Protein AF-A0A7J4FRB7-F1 (afdb_monomer_lite)

Secondary structure (DSSP, 8-state):
-----TTSS----TTHHHHHHHHHHHHHHHHHHHHHHHHHHHHHHHHT--BHHHHHHHHHHHHHHHHHHHHHHHHH--SHHHHHHHHHHHHHHHHHHHHHHHHHHHHHHHHHHHH---BTGGGTTHHHH-HHHHHHHHHHHHHHTT-TTSHHHHHHHHHH-

Structure (mmCIF, N/CA/C/O backbone):
data_AF-A0A7J4FRB7-F1
#
_entry.id   AF-A0A7J4FRB7-F1
#
loop_
_atom_site.group_PDB
_atom_site.id
_atom_site.type_symbol
_atom_site.label_atom_id
_atom_site.label_alt_id
_atom_site.label_comp_id
_atom_site.label_asym_id
_atom_site.label_entity_id
_atom_site.label_seq_id
_atom_site.pdbx_PDB_ins_code
_atom_site.Cartn_x
_atom_site.Cartn_y
_atom_site.Cartn_z
_atom_site.occupancy
_atom_site.B_iso_or_equiv
_atom_site.auth_seq_id
_atom_site.auth_comp_id
_atom_site.auth_asym_id
_atom_site.auth_atom_id
_atom_site.pdbx_PDB_model_num
ATOM 1 N N . CYS A 1 1 ? 39.801 -6.999 -12.845 1.00 41.28 1 CYS A N 1
ATOM 2 C CA . CYS A 1 1 ? 41.162 -6.421 -12.803 1.00 41.28 1 CYS A CA 1
ATOM 3 C C . CYS A 1 1 ? 41.152 -5.179 -13.689 1.00 41.28 1 CYS A C 1
ATOM 5 O O . CYS A 1 1 ? 40.984 -5.313 -14.895 1.00 41.28 1 CYS A O 1
ATOM 7 N N . TRP A 1 2 ? 41.165 -3.988 -13.090 1.00 45.25 2 TRP A N 1
ATOM 8 C CA . TRP A 1 2 ? 41.028 -2.713 -13.800 1.00 45.25 2 TRP A CA 1
ATOM 9 C C . TRP A 1 2 ? 42.371 -2.381 -14.464 1.00 45.25 2 TRP A C 1
ATOM 11 O O . TRP A 1 2 ? 43.327 -2.046 -13.770 1.00 45.25 2 TRP A O 1
ATOM 21 N N . ARG A 1 3 ? 42.479 -2.562 -15.785 1.00 45.91 3 ARG A N 1
ATOM 22 C CA . ARG A 1 3 ? 43.668 -2.170 -16.554 1.00 45.91 3 ARG A CA 1
ATOM 23 C C . ARG A 1 3 ? 43.327 -0.883 -17.316 1.00 45.91 3 ARG A C 1
ATOM 25 O O . ARG A 1 3 ? 42.474 -0.951 -18.199 1.00 45.91 3 ARG A O 1
ATOM 32 N N . PRO A 1 4 ? 43.930 0.268 -16.980 1.00 48.00 4 PRO A N 1
ATOM 33 C CA . PRO A 1 4 ? 43.716 1.496 -17.739 1.00 48.00 4 PRO A CA 1
ATOM 34 C C . PRO A 1 4 ?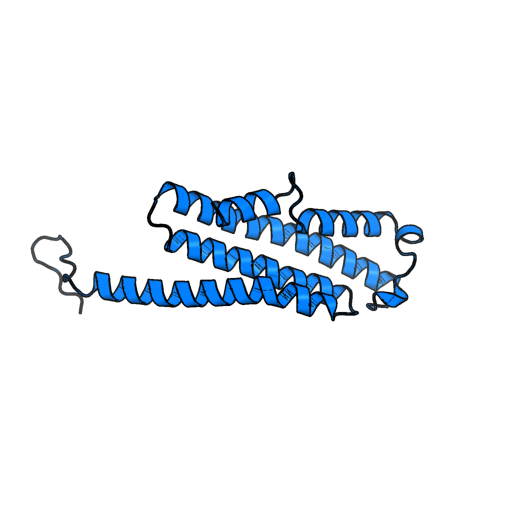 44.272 1.326 -19.161 1.00 48.00 4 PRO A C 1
ATOM 36 O O . PRO A 1 4 ? 45.353 0.759 -19.327 1.00 48.00 4 PRO A O 1
ATOM 39 N N . SER A 1 5 ? 43.524 1.760 -20.181 1.00 62.16 5 SER A N 1
ATOM 40 C CA . SER A 1 5 ? 43.996 1.785 -21.571 1.00 62.16 5 SER A CA 1
ATOM 41 C C . SER A 1 5 ? 44.624 3.139 -21.909 1.00 62.16 5 SER A C 1
ATOM 43 O O . SER A 1 5 ? 44.270 4.169 -21.333 1.00 62.16 5 SER A O 1
ATOM 45 N N . GLU A 1 6 ? 45.588 3.118 -22.826 1.00 65.62 6 GLU A N 1
ATOM 46 C CA . GLU A 1 6 ? 46.481 4.241 -23.150 1.00 65.62 6 GLU A CA 1
ATOM 47 C C . GLU A 1 6 ? 45.774 5.447 -23.807 1.00 65.62 6 GLU A C 1
ATOM 49 O O . GLU A 1 6 ? 46.350 6.522 -23.929 1.00 65.62 6 GLU A O 1
ATOM 54 N N . ASP A 1 7 ? 44.509 5.290 -24.193 1.00 65.38 7 ASP A N 1
ATOM 55 C CA . ASP A 1 7 ? 43.666 6.234 -24.930 1.00 65.38 7 ASP A CA 1
ATOM 56 C C . ASP A 1 7 ? 42.586 6.926 -24.069 1.00 65.38 7 ASP A C 1
ATOM 58 O O . ASP A 1 7 ? 41.734 7.644 -24.594 1.00 65.38 7 ASP A O 1
ATOM 62 N N . GLY A 1 8 ? 42.580 6.723 -22.745 1.00 57.97 8 GLY A N 1
ATOM 63 C CA . GLY A 1 8 ? 41.638 7.377 -21.818 1.00 57.97 8 GLY A CA 1
ATOM 64 C C . GLY A 1 8 ? 40.166 6.959 -21.983 1.00 57.97 8 GLY A C 1
ATOM 65 O O . GLY A 1 8 ? 39.301 7.417 -21.236 1.00 57.97 8 GLY A O 1
ATOM 66 N N . ARG A 1 9 ? 39.864 6.066 -22.932 1.00 61.31 9 ARG A N 1
ATOM 67 C CA . ARG A 1 9 ? 38.546 5.464 -23.145 1.00 61.31 9 ARG A CA 1
ATOM 68 C C . ARG A 1 9 ? 38.500 4.101 -22.478 1.00 61.31 9 ARG A C 1
ATOM 70 O O . ARG A 1 9 ? 39.155 3.167 -22.919 1.00 61.31 9 ARG A O 1
ATOM 77 N N . LEU A 1 10 ? 37.678 3.969 -21.441 1.00 57.09 10 LEU A N 1
ATOM 78 C CA . LEU A 1 10 ? 37.442 2.695 -20.765 1.00 57.09 10 LEU A CA 1
ATOM 79 C C . LEU A 1 10 ? 36.902 1.654 -21.767 1.00 57.09 10 LEU A C 1
ATOM 81 O O . LEU A 1 10 ? 35.714 1.650 -22.082 1.00 57.09 10 LEU A O 1
ATOM 85 N N . ARG A 1 11 ? 37.765 0.759 -22.271 1.00 55.28 11 ARG A N 1
ATOM 86 C CA . ARG A 1 11 ? 37.335 -0.465 -22.965 1.00 55.28 11 ARG A CA 1
ATOM 87 C C . ARG A 1 11 ? 36.682 -1.388 -21.943 1.00 55.28 11 ARG A C 1
ATOM 89 O O . ARG A 1 11 ? 37.371 -2.080 -21.196 1.00 55.28 11 ARG A O 1
ATOM 96 N N . THR A 1 12 ? 35.356 -1.415 -21.908 1.00 61.03 12 THR A N 1
ATOM 97 C CA . THR A 1 12 ? 34.635 -2.511 -21.261 1.00 61.03 12 THR A CA 1
ATOM 98 C C . THR A 1 12 ? 34.893 -3.785 -22.068 1.00 61.03 12 THR A C 1
ATOM 100 O O . THR A 1 12 ? 34.754 -3.804 -23.291 1.00 61.03 12 THR A O 1
ATOM 103 N N . LEU A 1 13 ? 35.363 -4.848 -21.408 1.00 58.88 13 LEU A N 1
ATOM 104 C CA . LEU A 1 13 ? 35.528 -6.146 -22.061 1.00 58.88 13 LEU A CA 1
ATOM 105 C C . LEU A 1 13 ? 34.133 -6.655 -22.469 1.00 58.88 13 LEU A C 1
ATOM 107 O O . LEU A 1 13 ? 33.220 -6.574 -21.645 1.00 58.88 13 LEU A O 1
ATOM 111 N N . PRO A 1 14 ? 33.951 -7.202 -23.685 1.00 55.81 14 PRO A N 1
ATOM 112 C CA . PRO A 1 14 ? 32.640 -7.558 -24.245 1.00 55.81 14 PRO A CA 1
ATOM 113 C C . PRO A 1 14 ? 31.883 -8.702 -23.528 1.00 55.81 14 PRO A C 1
ATOM 115 O O . PRO A 1 14 ? 30.893 -9.178 -24.062 1.00 55.81 14 PRO A O 1
ATOM 118 N N . GLY A 1 15 ? 32.314 -9.125 -22.332 1.00 56.59 15 GLY A N 1
ATOM 119 C CA . GLY A 1 15 ? 31.613 -10.107 -21.487 1.00 56.59 15 GLY A CA 1
ATOM 120 C C . GLY A 1 15 ? 31.283 -9.599 -20.078 1.00 56.59 15 GLY A C 1
ATOM 121 O O . GLY A 1 15 ? 30.198 -9.828 -19.569 1.00 56.59 15 GLY A O 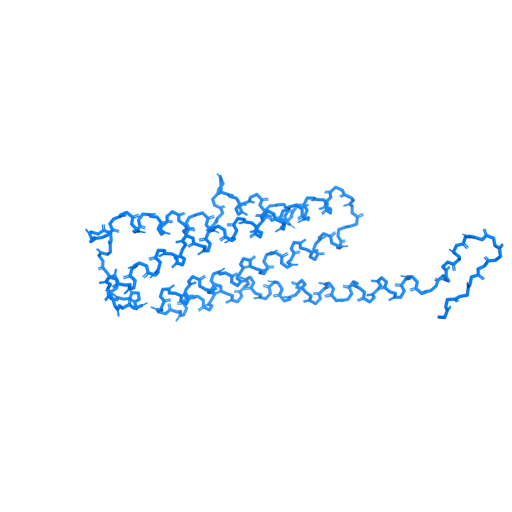1
ATOM 122 N N . THR A 1 16 ? 32.137 -8.784 -19.451 1.00 61.00 16 THR A N 1
ATOM 123 C CA . THR A 1 16 ? 31.934 -8.414 -18.035 1.00 61.00 16 THR A CA 1
ATOM 124 C C . THR A 1 16 ? 30.725 -7.509 -17.789 1.00 61.00 16 THR A C 1
ATOM 126 O O . THR A 1 16 ? 30.206 -7.472 -16.678 1.00 61.00 16 THR A O 1
ATOM 129 N N . ALA A 1 17 ? 30.307 -6.731 -18.793 1.00 60.12 17 ALA A N 1
ATOM 130 C CA . ALA A 1 17 ? 29.139 -5.861 -18.674 1.00 60.12 17 ALA A CA 1
ATOM 131 C C . ALA A 1 17 ? 27.828 -6.647 -18.825 1.00 60.12 17 ALA A C 1
ATOM 133 O O . ALA A 1 17 ? 26.886 -6.379 -18.091 1.00 60.12 17 ALA A O 1
ATOM 134 N N . THR A 1 18 ? 27.778 -7.631 -19.726 1.00 64.62 18 THR A N 1
ATOM 135 C CA . THR A 1 18 ? 26.601 -8.487 -19.925 1.00 64.62 18 THR A CA 1
ATOM 136 C C . THR A 1 18 ? 26.405 -9.430 -18.743 1.00 64.62 18 THR A C 1
ATOM 138 O O . THR A 1 18 ? 25.321 -9.448 -18.178 1.00 64.62 18 THR A O 1
ATOM 141 N N . ASP A 1 19 ? 27.476 -10.058 -18.244 1.00 68.50 19 ASP A N 1
ATOM 142 C CA . ASP A 1 19 ? 27.404 -10.982 -17.100 1.00 68.50 19 ASP A CA 1
ATOM 143 C C . ASP A 1 19 ? 26.909 -10.284 -15.813 1.00 68.50 19 ASP A C 1
ATOM 145 O O . ASP A 1 19 ? 26.196 -10.858 -14.981 1.00 68.50 19 ASP A O 1
ATOM 149 N N . ALA A 1 20 ? 27.286 -9.011 -15.643 1.00 67.44 20 ALA A N 1
ATOM 150 C CA . ALA A 1 20 ? 26.831 -8.182 -14.532 1.00 67.44 20 ALA A CA 1
ATOM 151 C C . ALA A 1 20 ? 25.354 -7.784 -14.677 1.00 67.44 20 ALA A C 1
ATOM 153 O O . ALA A 1 20 ? 24.626 -7.791 -13.685 1.00 67.44 20 ALA A O 1
ATOM 154 N N . LEU A 1 21 ? 24.902 -7.466 -15.894 1.00 71.44 21 LEU A N 1
ATOM 155 C CA . LEU A 1 21 ? 23.497 -7.159 -16.168 1.00 71.44 21 LEU A CA 1
ATOM 156 C C . LEU A 1 21 ? 22.611 -8.393 -15.965 1.00 71.44 21 LEU A C 1
ATOM 158 O O . LEU A 1 21 ? 21.585 -8.287 -15.300 1.00 71.44 21 LEU A O 1
ATOM 162 N N . ASP A 1 22 ? 23.057 -9.567 -16.411 1.00 75.56 22 ASP A N 1
ATOM 163 C CA . ASP A 1 22 ? 22.340 -10.834 -16.234 1.00 75.56 22 ASP A CA 1
ATOM 164 C C . ASP A 1 22 ? 22.175 -11.187 -14.746 1.00 75.56 22 ASP A C 1
ATOM 166 O O . ASP A 1 22 ? 21.098 -11.591 -14.294 1.00 75.56 22 ASP A O 1
ATOM 170 N N . SER A 1 23 ? 23.226 -10.953 -13.952 1.00 79.75 23 SER A N 1
ATOM 171 C CA . SER A 1 23 ? 23.197 -11.136 -12.497 1.00 79.75 23 SER A CA 1
ATOM 172 C C . SER A 1 23 ? 22.200 -10.188 -11.821 1.00 79.75 23 SER A C 1
ATOM 174 O O . SER A 1 23 ? 21.425 -10.606 -10.962 1.00 79.75 23 SER A O 1
ATOM 176 N N . VAL A 1 24 ? 22.187 -8.910 -12.215 1.00 81.81 24 VAL A N 1
ATOM 177 C CA . VAL A 1 24 ? 21.259 -7.897 -11.684 1.00 81.81 24 VAL A CA 1
ATOM 178 C C . VAL A 1 24 ? 19.813 -8.258 -12.019 1.00 81.81 24 VAL A C 1
ATOM 180 O O . VAL A 1 24 ? 18.952 -8.240 -11.138 1.00 81.81 24 VAL A O 1
ATOM 183 N N . THR A 1 25 ? 19.551 -8.661 -13.259 1.00 82.62 25 THR A N 1
ATOM 184 C CA . THR A 1 25 ? 18.231 -9.098 -13.715 1.00 82.62 25 THR A CA 1
ATOM 185 C C . THR A 1 25 ? 17.719 -10.299 -12.917 1.00 82.62 25 THR A C 1
ATOM 187 O O . THR A 1 25 ? 16.555 -10.307 -12.511 1.00 82.62 25 THR A O 1
ATOM 190 N N . TYR A 1 26 ? 18.580 -11.270 -12.597 1.00 86.19 26 TYR A N 1
ATOM 191 C CA . TYR A 1 26 ? 18.214 -12.411 -11.753 1.00 86.19 26 TYR A CA 1
ATOM 192 C C . TYR A 1 26 ? 17.740 -11.987 -10.351 1.00 86.19 26 TYR A C 1
ATOM 194 O O . TYR A 1 26 ? 16.687 -12.435 -9.888 1.00 86.19 26 TYR A O 1
ATOM 202 N N . PHE A 1 27 ? 18.458 -11.074 -9.687 1.00 87.19 27 PHE A N 1
ATOM 203 C CA . PHE A 1 27 ? 18.042 -10.558 -8.375 1.00 87.19 27 PHE A CA 1
ATOM 204 C C . PHE A 1 27 ? 16.722 -9.786 -8.436 1.00 87.19 27 PHE A C 1
ATOM 2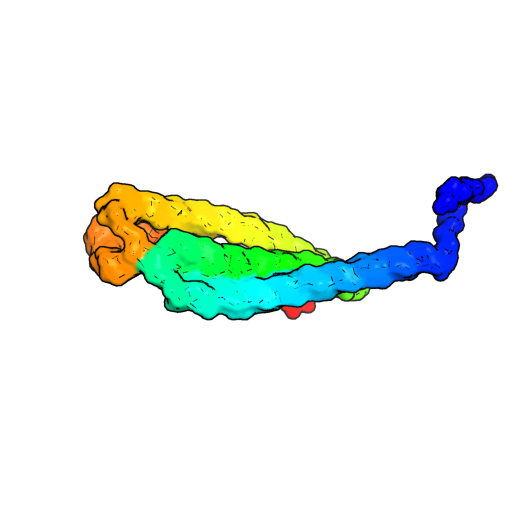06 O O . PHE A 1 27 ? 15.900 -9.900 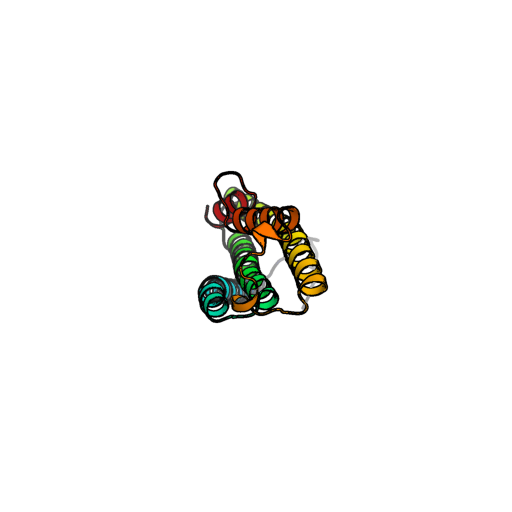-7.526 1.00 87.19 27 PHE A O 1
ATOM 213 N N . ILE A 1 28 ? 16.485 -9.032 -9.509 1.00 88.94 28 ILE A N 1
ATOM 214 C CA . ILE A 1 28 ? 15.245 -8.268 -9.677 1.00 88.94 28 ILE A CA 1
ATOM 215 C C . ILE A 1 28 ? 14.037 -9.195 -9.809 1.00 88.94 28 ILE A C 1
ATOM 217 O O . ILE A 1 28 ? 13.008 -8.931 -9.190 1.00 88.94 28 ILE A O 1
ATOM 221 N N . TYR A 1 29 ? 14.163 -10.309 -10.535 1.00 87.69 29 TYR A N 1
ATOM 222 C CA . TYR A 1 29 ? 13.095 -11.311 -10.610 1.00 87.69 29 TYR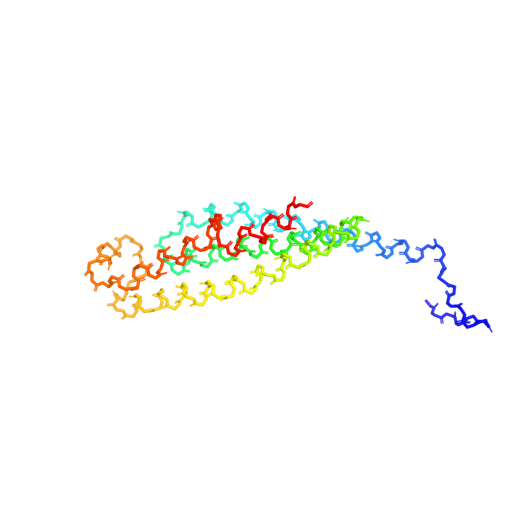 A CA 1
ATOM 223 C C . TYR A 1 29 ? 12.781 -11.938 -9.249 1.00 87.69 29 TYR A C 1
ATOM 225 O O . TYR A 1 29 ? 11.611 -12.153 -8.933 1.00 87.69 29 TYR A O 1
ATOM 233 N N . ILE A 1 30 ? 13.794 -12.175 -8.410 1.00 91.25 30 ILE A N 1
ATOM 234 C CA . ILE A 1 30 ? 13.581 -12.650 -7.036 1.00 91.25 30 ILE A CA 1
ATOM 235 C C . ILE A 1 30 ? 12.812 -11.603 -6.221 1.00 91.25 30 ILE A C 1
ATOM 237 O O . ILE A 1 30 ? 11.842 -11.943 -5.547 1.00 91.25 30 ILE A O 1
ATOM 241 N N . ILE A 1 31 ? 13.198 -10.327 -6.303 1.00 90.38 31 ILE A N 1
ATOM 242 C CA . ILE A 1 31 ? 12.509 -9.234 -5.598 1.00 90.38 31 ILE A CA 1
ATOM 243 C C . ILE A 1 31 ? 11.059 -9.104 -6.078 1.00 90.38 31 ILE A C 1
ATOM 245 O O . ILE A 1 31 ? 10.152 -8.980 -5.255 1.00 90.38 31 ILE A O 1
ATOM 249 N N . ALA A 1 32 ? 10.824 -9.188 -7.389 1.00 88.75 32 ALA A N 1
ATOM 250 C CA . ALA A 1 32 ? 9.485 -9.157 -7.969 1.00 88.75 32 ALA A CA 1
ATOM 251 C C . ALA A 1 32 ? 8.624 -10.326 -7.468 1.00 88.75 32 ALA A C 1
ATOM 253 O O . ALA A 1 32 ? 7.466 -10.122 -7.103 1.00 88.75 32 ALA A O 1
ATOM 254 N N . LEU A 1 33 ? 9.198 -11.532 -7.378 1.00 91.56 33 LEU A N 1
ATOM 255 C CA . LEU A 1 33 ? 8.518 -12.709 -6.839 1.00 91.56 33 LEU A CA 1
ATOM 256 C C . LEU A 1 33 ? 8.134 -12.512 -5.366 1.00 91.56 33 LEU A C 1
ATOM 258 O O . LEU A 1 33 ? 6.993 -12.772 -4.992 1.00 91.56 33 LEU A O 1
ATOM 262 N N . PHE A 1 34 ? 9.050 -12.011 -4.534 1.00 92.56 34 PHE A N 1
ATOM 263 C CA . PHE A 1 34 ? 8.754 -11.690 -3.134 1.00 92.56 34 PHE A CA 1
ATOM 264 C C . PHE A 1 34 ? 7.687 -10.597 -3.000 1.00 92.56 34 PHE A C 1
ATOM 266 O O . PHE A 1 34 ? 6.814 -10.702 -2.134 1.00 92.56 34 PHE A O 1
ATOM 273 N N . GLY A 1 35 ? 7.717 -9.579 -3.865 1.00 90.31 35 GLY A N 1
ATOM 274 C CA . GLY A 1 35 ? 6.689 -8.541 -3.933 1.00 90.31 35 GLY A CA 1
ATOM 275 C C . GLY A 1 35 ? 5.313 -9.129 -4.248 1.00 90.31 35 GLY A C 1
ATOM 276 O O . GLY A 1 35 ? 4.359 -8.891 -3.509 1.00 90.31 35 GLY A O 1
ATOM 277 N N . LEU A 1 36 ? 5.232 -9.984 -5.270 1.00 90.56 36 LEU A N 1
ATOM 278 C CA . LEU A 1 36 ? 4.003 -10.672 -5.667 1.00 90.56 36 LEU A CA 1
ATOM 279 C C . LEU A 1 36 ? 3.451 -11.568 -4.550 1.00 90.56 36 LEU A C 1
ATOM 281 O O . LEU A 1 36 ? 2.265 -11.505 -4.228 1.00 90.56 36 LEU A O 1
ATOM 285 N N . VAL A 1 37 ? 4.313 -12.375 -3.922 1.00 94.38 37 VAL A N 1
ATOM 286 C CA . VAL A 1 37 ? 3.926 -13.224 -2.787 1.00 94.38 37 VAL A CA 1
ATOM 287 C C . VAL A 1 37 ? 3.415 -12.371 -1.630 1.00 94.38 37 VAL A C 1
ATOM 289 O O . VAL A 1 37 ? 2.410 -12.726 -1.023 1.00 94.38 37 VAL A O 1
ATOM 292 N N . SER A 1 38 ? 4.047 -11.229 -1.349 1.00 92.19 38 SER A N 1
ATOM 293 C CA . SER A 1 38 ? 3.622 -10.322 -0.276 1.00 92.19 38 SER A CA 1
ATOM 294 C C . SER A 1 38 ? 2.234 -9.735 -0.535 1.00 92.19 38 SER A C 1
ATOM 296 O O . SER A 1 38 ? 1.406 -9.755 0.372 1.00 92.19 38 SER A O 1
ATOM 298 N N . ILE A 1 39 ? 1.957 -9.290 -1.769 1.00 90.38 39 ILE A N 1
ATOM 299 C CA . ILE A 1 39 ? 0.650 -8.750 -2.188 1.00 90.38 39 ILE A CA 1
ATOM 300 C C . ILE A 1 39 ? -0.458 -9.795 -2.022 1.00 90.38 39 ILE A C 1
ATOM 302 O O . ILE A 1 39 ? -1.547 -9.473 -1.552 1.00 90.38 39 ILE A O 1
ATOM 306 N N . LEU A 1 40 ? -0.186 -11.049 -2.395 1.00 91.12 40 LEU A N 1
ATOM 307 C CA . LEU A 1 40 ? -1.175 -12.123 -2.316 1.00 91.12 40 LEU A CA 1
ATOM 308 C C . LEU A 1 40 ? -1.346 -12.647 -0.891 1.00 91.12 40 LEU A C 1
ATOM 310 O O . LEU A 1 40 ? -2.469 -12.854 -0.453 1.00 91.12 40 LEU A O 1
ATOM 314 N N . TYR A 1 41 ? -0.258 -12.859 -0.153 1.00 93.31 41 TYR A N 1
ATOM 315 C CA . TYR A 1 41 ? -0.287 -13.482 1.170 1.00 93.31 41 TYR A CA 1
ATOM 316 C C . TYR A 1 41 ? -0.822 -12.546 2.261 1.00 93.31 41 TYR A C 1
ATOM 318 O O . TYR A 1 41 ? -1.553 -12.988 3.152 1.00 93.31 41 TYR A O 1
ATOM 326 N N . SER A 1 42 ? -0.495 -11.251 2.204 1.00 92.38 42 SER A N 1
ATOM 327 C CA . SER A 1 42 ? -0.877 -10.303 3.251 1.00 92.38 42 SER A CA 1
ATOM 328 C C . SER A 1 42 ? -2.389 -10.159 3.488 1.00 92.38 42 SER A C 1
ATOM 330 O O . SER A 1 42 ? -2.763 -10.147 4.662 1.00 92.38 42 SER A O 1
ATOM 332 N N . PRO A 1 43 ? -3.288 -10.079 2.477 1.00 89.69 43 PRO A N 1
ATOM 333 C CA . PRO A 1 43 ? -4.728 -9.988 2.728 1.00 89.69 43 PRO A CA 1
ATOM 334 C C . PRO A 1 43 ? -5.289 -11.255 3.385 1.00 89.69 43 PRO A C 1
ATOM 336 O O . PRO A 1 43 ? -6.082 -11.146 4.318 1.00 89.69 43 PRO A O 1
ATOM 339 N N . PHE A 1 44 ? -4.841 -12.452 2.985 1.00 92.19 44 PHE A N 1
ATOM 340 C CA . PHE A 1 44 ? -5.264 -13.696 3.644 1.00 92.19 44 PHE A CA 1
ATOM 341 C C . PHE A 1 44 ? -4.789 -13.749 5.099 1.00 92.19 44 PHE A C 1
ATOM 343 O O . PHE A 1 44 ? -5.560 -14.099 5.993 1.00 92.19 44 PHE A O 1
ATOM 350 N N . ALA A 1 45 ? -3.541 -13.346 5.353 1.00 91.75 45 ALA A N 1
ATOM 351 C CA . ALA A 1 45 ? -3.003 -13.270 6.706 1.00 91.75 45 ALA A CA 1
ATOM 352 C C . ALA A 1 45 ? -3.727 -12.216 7.563 1.00 91.75 45 ALA A C 1
ATOM 354 O O . ALA A 1 45 ? -3.930 -12.453 8.755 1.00 91.75 45 ALA A O 1
ATOM 355 N N . ALA A 1 46 ? -4.147 -11.092 6.967 1.00 89.31 46 ALA A N 1
ATOM 356 C CA . ALA A 1 46 ? -4.901 -10.028 7.629 1.00 89.31 46 ALA A CA 1
ATOM 357 C C . ALA A 1 46 ? -6.314 -10.476 8.036 1.00 89.31 46 ALA A C 1
ATOM 359 O O . ALA A 1 46 ? -6.734 -10.176 9.151 1.00 89.31 46 ALA A O 1
ATOM 360 N N . LEU A 1 47 ? -7.014 -11.242 7.189 1.00 87.25 47 LEU A N 1
ATOM 361 C CA . LEU A 1 47 ? -8.350 -11.782 7.489 1.00 87.25 47 LEU A CA 1
ATOM 362 C C . LEU A 1 47 ? -8.358 -12.728 8.699 1.00 87.25 47 LEU A C 1
ATOM 364 O O . LEU A 1 47 ? -9.363 -12.832 9.398 1.00 87.25 47 LEU A O 1
ATOM 368 N N . ALA A 1 48 ? -7.240 -13.403 8.968 1.00 90.25 48 ALA A N 1
ATOM 369 C CA . ALA A 1 48 ? -7.097 -14.271 10.133 1.00 90.25 48 ALA A CA 1
ATOM 370 C C . ALA A 1 48 ? -6.814 -13.502 11.441 1.00 90.25 48 ALA A C 1
ATOM 372 O O . ALA A 1 48 ? -6.884 -14.090 12.524 1.00 90.25 48 ALA A O 1
ATOM 373 N N . GLN A 1 49 ? -6.474 -12.207 11.378 1.00 89.06 49 GLN A N 1
ATOM 374 C CA . GLN A 1 49 ? -6.127 -11.431 12.569 1.00 89.06 49 GLN A CA 1
ATOM 375 C C . GLN A 1 49 ? -7.368 -10.904 13.289 1.00 89.06 49 GLN A C 1
ATOM 377 O O . GLN A 1 49 ? -8.222 -10.249 12.703 1.00 89.06 49 GLN A O 1
ATOM 382 N N . LYS A 1 50 ? -7.407 -11.110 14.608 1.00 87.00 50 LYS A N 1
ATOM 383 C CA . LYS A 1 50 ? -8.434 -10.549 15.505 1.00 87.00 50 LYS A CA 1
ATOM 384 C C . LYS A 1 50 ? -8.003 -9.246 16.186 1.00 87.00 50 LYS A C 1
ATOM 386 O O . LYS A 1 50 ? -8.814 -8.610 16.852 1.00 87.00 50 LYS A O 1
ATOM 391 N N . ASP A 1 51 ? -6.738 -8.858 16.026 1.00 88.31 51 ASP A N 1
ATOM 392 C CA . ASP A 1 51 ? -6.152 -7.663 16.633 1.00 88.31 51 ASP A CA 1
ATOM 393 C C . ASP A 1 51 ? -6.096 -6.505 15.630 1.00 88.31 51 ASP A C 1
ATOM 395 O O . ASP A 1 51 ? -5.493 -6.636 14.561 1.00 88.31 51 ASP A O 1
ATOM 399 N N . ILE A 1 52 ? -6.615 -5.332 16.005 1.00 86.25 52 ILE A N 1
ATOM 400 C CA . ILE A 1 52 ? -6.676 -4.165 15.108 1.00 86.25 52 ILE A CA 1
ATOM 401 C C . ILE A 1 52 ? -5.289 -3.665 14.670 1.00 86.25 52 ILE A C 1
ATOM 403 O O . ILE A 1 52 ? -5.058 -3.396 13.492 1.00 86.25 52 ILE A O 1
ATOM 407 N N . LYS A 1 53 ? -4.317 -3.616 15.593 1.00 87.75 53 LYS A N 1
ATOM 408 C CA . LYS A 1 53 ? -2.936 -3.209 15.277 1.00 87.75 53 LYS A CA 1
ATOM 409 C C . LYS A 1 53 ? -2.244 -4.194 14.337 1.00 87.75 53 LYS A C 1
ATOM 411 O O . LYS A 1 53 ? -1.484 -3.768 13.470 1.00 87.75 53 LYS A O 1
ATOM 416 N N . LYS A 1 54 ? -2.505 -5.499 14.493 1.00 89.19 54 LYS A N 1
ATOM 417 C CA . LYS A 1 54 ? -1.949 -6.516 13.589 1.00 89.19 54 LYS A CA 1
ATOM 418 C C . LYS A 1 54 ? -2.594 -6.422 12.214 1.00 89.19 54 LYS A C 1
ATOM 420 O O . LYS A 1 54 ? -1.880 -6.514 11.228 1.00 89.19 54 LYS A O 1
ATOM 425 N N . LEU A 1 55 ? -3.901 -6.176 12.141 1.00 89.31 55 LEU A N 1
ATOM 426 C CA . LEU A 1 55 ? -4.608 -6.005 10.873 1.00 89.31 55 LEU A CA 1
ATOM 427 C C . LEU A 1 55 ? -4.008 -4.855 10.046 1.00 89.31 55 LEU A C 1
ATOM 429 O O . LEU A 1 55 ? -3.664 -5.053 8.882 1.00 89.31 55 LEU A O 1
ATOM 433 N N . VAL A 1 56 ? -3.775 -3.691 10.666 1.00 89.94 56 VAL A N 1
ATOM 434 C CA . VAL A 1 56 ? -3.106 -2.551 10.006 1.00 89.94 56 VAL A CA 1
ATOM 435 C C . VAL A 1 56 ? -1.661 -2.892 9.613 1.00 89.94 56 VAL A C 1
ATOM 437 O O . 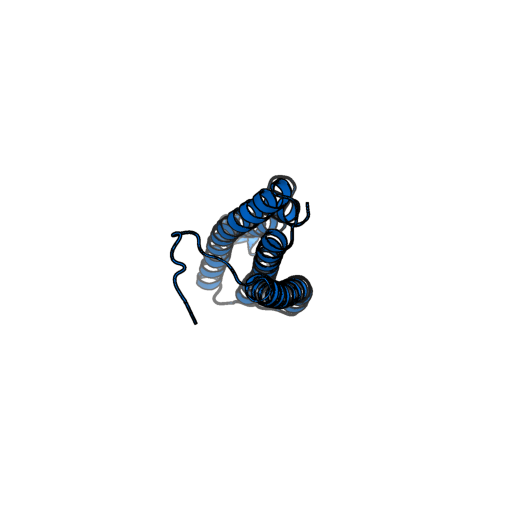VAL A 1 56 ? -1.220 -2.544 8.517 1.00 89.94 56 VAL A O 1
ATOM 440 N N . ALA A 1 57 ? -0.927 -3.620 10.461 1.00 90.81 57 ALA A N 1
ATOM 441 C CA . ALA A 1 57 ? 0.439 -4.044 10.157 1.00 90.81 57 ALA A CA 1
ATOM 442 C C . ALA A 1 57 ? 0.511 -4.997 8.950 1.00 90.81 57 ALA A C 1
ATOM 444 O O . ALA A 1 57 ? 1.349 -4.802 8.073 1.00 90.81 57 ALA A O 1
ATOM 445 N N . PHE A 1 58 ? -0.383 -5.988 8.855 1.00 91.19 58 PHE A N 1
ATOM 446 C CA . PHE A 1 58 ? -0.426 -6.903 7.710 1.00 91.19 58 PHE A CA 1
ATOM 447 C C . PHE A 1 58 ? -0.827 -6.186 6.417 1.00 91.19 58 PHE A C 1
ATOM 449 O O . PHE A 1 58 ? -0.235 -6.459 5.377 1.00 91.19 58 PHE A O 1
ATOM 456 N N . SER A 1 59 ? -1.733 -5.204 6.472 1.00 89.81 59 SER A N 1
ATOM 457 C CA . SER A 1 59 ? -2.045 -4.361 5.306 1.00 89.81 59 SER A CA 1
ATOM 458 C C . SER A 1 59 ? -0.811 -3.607 4.784 1.00 89.81 59 SER A C 1
ATOM 460 O O . SER A 1 59 ? -0.643 -3.450 3.577 1.00 89.81 59 SER A O 1
ATOM 462 N N . SER A 1 60 ? 0.102 -3.189 5.673 1.00 90.88 60 SER A N 1
ATOM 463 C CA . SER A 1 60 ? 1.360 -2.537 5.283 1.00 90.88 60 SER A CA 1
ATOM 464 C C . SER A 1 60 ? 2.317 -3.457 4.527 1.00 90.88 60 SER A C 1
ATOM 466 O O . SER A 1 60 ? 3.105 -2.967 3.721 1.00 90.88 60 SER A O 1
ATOM 468 N N . ILE A 1 61 ? 2.268 -4.768 4.768 1.00 91.88 61 ILE A N 1
ATOM 469 C CA . ILE A 1 61 ? 3.119 -5.738 4.067 1.00 91.88 61 ILE A CA 1
ATOM 470 C C . ILE A 1 61 ? 2.717 -5.815 2.589 1.00 91.88 61 ILE A C 1
ATOM 472 O O . ILE A 1 61 ? 3.587 -5.807 1.720 1.00 91.88 61 ILE A O 1
ATOM 476 N N . GLY A 1 62 ? 1.413 -5.795 2.295 1.00 90.88 62 GLY A N 1
ATOM 477 C CA . GLY A 1 62 ? 0.904 -5.781 0.921 1.00 90.88 62 GLY A CA 1
ATOM 478 C C . GLY A 1 62 ? 1.334 -4.533 0.150 1.00 90.88 62 GLY A C 1
ATOM 479 O O . GLY A 1 62 ? 1.880 -4.642 -0.946 1.00 90.88 62 GLY A O 1
ATOM 480 N N . HIS A 1 63 ? 1.190 -3.347 0.753 1.00 89.31 63 HIS A N 1
ATOM 481 C CA . HIS A 1 63 ? 1.627 -2.085 0.138 1.00 89.31 63 HIS A CA 1
ATOM 482 C C . HIS A 1 63 ? 3.141 -2.015 -0.107 1.00 89.31 63 HIS A C 1
ATOM 484 O O . HIS A 1 63 ? 3.566 -1.487 -1.134 1.00 89.31 63 HIS A O 1
ATOM 490 N N . MET A 1 64 ? 3.960 -2.590 0.780 1.00 91.69 64 MET A N 1
ATOM 491 C CA . MET A 1 64 ? 5.402 -2.735 0.535 1.00 91.69 64 MET A CA 1
ATOM 492 C C . MET A 1 64 ? 5.699 -3.701 -0.616 1.00 91.69 64 MET A C 1
ATOM 494 O O . MET A 1 64 ? 6.605 -3.439 -1.404 1.00 91.69 64 MET A O 1
ATOM 498 N N . GLY A 1 65 ? 4.900 -4.760 -0.771 1.00 89.38 65 GLY A N 1
ATOM 499 C CA . GLY A 1 65 ? 4.972 -5.658 -1.923 1.00 89.38 65 GLY A CA 1
ATOM 500 C C . GLY A 1 65 ? 4.754 -4.934 -3.256 1.00 89.38 65 GLY A C 1
ATOM 501 O O . GLY A 1 65 ? 5.518 -5.155 -4.196 1.00 89.38 65 GLY A O 1
ATOM 502 N N . PHE A 1 66 ? 3.792 -4.004 -3.318 1.00 87.12 66 PHE A N 1
ATOM 503 C CA . PHE A 1 66 ? 3.587 -3.143 -4.492 1.00 87.12 66 PHE A CA 1
ATOM 504 C C . PHE A 1 66 ? 4.799 -2.252 -4.781 1.00 87.12 66 PHE A C 1
ATOM 506 O O . PHE A 1 66 ? 5.221 -2.159 -5.930 1.00 87.12 66 PHE A O 1
ATOM 513 N N . ILE A 1 67 ? 5.409 -1.649 -3.754 1.00 90.56 67 ILE A N 1
ATOM 514 C CA . ILE A 1 67 ? 6.620 -0.826 -3.917 1.00 90.56 67 ILE A CA 1
ATOM 515 C C . ILE A 1 67 ? 7.774 -1.664 -4.479 1.00 90.56 67 ILE A C 1
ATOM 517 O O . ILE A 1 67 ? 8.430 -1.243 -5.431 1.00 90.56 67 ILE A O 1
ATOM 521 N N . SER A 1 68 ? 8.009 -2.863 -3.937 1.00 90.06 68 SER A N 1
ATOM 522 C CA . SER A 1 68 ? 9.049 -3.769 -4.439 1.00 90.06 68 SER A CA 1
ATOM 523 C C . SER A 1 68 ? 8.811 -4.173 -5.895 1.00 90.06 68 SER A C 1
ATOM 525 O O . SER A 1 68 ? 9.760 -4.206 -6.679 1.00 90.06 68 SER A O 1
ATOM 527 N N . LEU A 1 69 ? 7.556 -4.429 -6.274 1.00 87.44 69 LEU A N 1
ATOM 528 C CA . LEU A 1 69 ? 7.184 -4.775 -7.645 1.00 87.44 69 LEU A CA 1
ATOM 529 C C . LEU A 1 69 ? 7.337 -3.577 -8.598 1.00 87.44 69 LEU A C 1
ATOM 531 O O . LEU A 1 69 ? 7.851 -3.748 -9.699 1.00 87.44 69 LEU A O 1
ATOM 535 N N . GLY A 1 70 ? 7.008 -2.362 -8.152 1.00 85.19 70 GLY A N 1
ATOM 536 C CA . GLY A 1 70 ? 7.228 -1.119 -8.898 1.00 85.19 70 GLY A CA 1
ATOM 537 C C . GLY A 1 70 ? 8.697 -0.791 -9.135 1.00 85.19 70 GLY A C 1
ATOM 538 O O . GLY A 1 70 ? 9.089 -0.437 -10.247 1.00 85.19 70 GLY A O 1
ATOM 539 N N . VAL A 1 71 ? 9.545 -0.983 -8.121 1.00 86.94 71 VAL A N 1
ATOM 540 C CA . VAL A 1 71 ? 10.997 -0.833 -8.282 1.00 86.94 71 VAL A CA 1
ATOM 541 C C . VAL A 1 71 ? 11.538 -1.893 -9.241 1.00 86.94 71 VAL A C 1
ATOM 543 O O . VAL A 1 71 ? 12.300 -1.549 -10.143 1.00 86.94 71 VAL A O 1
ATOM 546 N N . ALA A 1 72 ? 11.107 -3.151 -9.120 1.00 87.00 72 ALA A N 1
ATOM 547 C CA . ALA A 1 72 ? 11.512 -4.209 -10.042 1.00 87.00 72 ALA A CA 1
ATOM 548 C C . ALA A 1 72 ? 11.084 -3.915 -11.493 1.00 87.00 72 ALA A C 1
ATOM 550 O O . ALA A 1 72 ? 11.901 -4.021 -12.409 1.00 87.00 72 ALA A O 1
ATOM 551 N N . ALA A 1 73 ? 9.846 -3.457 -11.699 1.00 83.69 73 ALA A N 1
ATOM 552 C CA . ALA A 1 73 ? 9.337 -3.037 -13.003 1.00 83.69 73 ALA A CA 1
ATOM 553 C C . ALA A 1 73 ? 10.147 -1.869 -13.591 1.00 83.69 73 ALA A C 1
ATOM 555 O O . ALA A 1 73 ? 10.488 -1.898 -14.770 1.00 83.69 73 ALA A O 1
ATOM 556 N N . SER A 1 74 ? 10.559 -0.893 -12.772 1.00 83.75 74 SER A N 1
ATOM 557 C CA . SER A 1 74 ? 11.371 0.251 -13.225 1.00 83.75 74 SER A CA 1
ATOM 558 C C . SER A 1 74 ? 12.773 -0.120 -13.729 1.00 83.75 74 SER A C 1
ATOM 560 O O . SER A 1 74 ? 13.398 0.663 -14.446 1.00 83.75 74 SER A O 1
ATOM 562 N N . VAL A 1 75 ? 13.281 -1.302 -13.362 1.00 82.94 75 VAL A N 1
ATOM 563 C CA . VAL A 1 75 ? 14.572 -1.804 -13.852 1.00 82.94 75 VAL A CA 1
ATOM 564 C C . VAL A 1 75 ? 14.392 -2.770 -15.027 1.00 82.94 75 VAL A C 1
ATOM 566 O O . VAL A 1 75 ? 15.233 -2.795 -15.920 1.00 82.94 75 VAL A O 1
ATOM 569 N N . LEU A 1 76 ? 13.290 -3.528 -15.060 1.00 77.94 76 LEU A N 1
ATOM 570 C CA . LEU A 1 76 ? 12.973 -4.463 -16.147 1.00 77.94 76 LEU A CA 1
ATOM 571 C C . LEU A 1 76 ? 12.350 -3.791 -17.380 1.00 77.94 76 LEU A C 1
ATOM 573 O O . LEU A 1 76 ? 12.437 -4.337 -18.479 1.00 77.94 76 LEU A O 1
ATOM 577 N N . ALA A 1 77 ? 11.711 -2.630 -17.225 1.00 73.81 77 ALA A N 1
ATOM 578 C CA . ALA A 1 77 ? 11.076 -1.930 -18.333 1.00 73.81 77 ALA A CA 1
ATOM 579 C C . ALA A 1 77 ? 12.134 -1.467 -19.351 1.00 73.81 77 ALA A C 1
ATOM 581 O O . ALA A 1 77 ? 12.948 -0.593 -19.080 1.00 73.81 77 ALA A O 1
ATOM 582 N N . GLY A 1 78 ? 12.123 -2.044 -20.555 1.00 63.50 78 GLY A N 1
ATOM 583 C CA . GLY A 1 78 ? 13.080 -1.696 -21.615 1.00 63.50 78 GLY A CA 1
ATOM 584 C C . GLY A 1 78 ? 12.845 -0.322 -22.257 1.00 63.50 78 GLY A C 1
ATOM 585 O O . GLY A 1 78 ? 13.711 0.182 -22.967 1.00 63.50 78 GLY A O 1
ATOM 586 N N . MET A 1 79 ? 11.683 0.295 -22.021 1.00 67.62 79 MET A N 1
ATOM 587 C CA . MET A 1 79 ? 11.299 1.591 -22.585 1.00 67.62 79 MET A CA 1
ATOM 588 C C . MET A 1 79 ? 11.496 2.703 -21.546 1.00 67.62 79 MET A C 1
ATOM 590 O O . MET A 1 79 ? 10.903 2.651 -20.470 1.00 67.62 79 MET A O 1
ATOM 594 N N . GLU A 1 80 ? 12.265 3.743 -21.892 1.00 70.12 80 GLU A N 1
ATOM 595 C CA . GLU A 1 80 ? 12.473 4.931 -21.043 1.00 70.12 80 GLU A CA 1
ATOM 596 C C . GLU A 1 80 ? 11.186 5.532 -20.439 1.00 70.12 80 GLU A C 1
ATOM 598 O O . GLU A 1 80 ? 11.162 5.752 -19.228 1.00 70.12 80 GLU A O 1
ATOM 603 N N . PRO A 1 81 ? 10.080 5.744 -21.187 1.00 74.44 81 PRO A N 1
ATOM 604 C CA . PRO A 1 81 ? 8.877 6.332 -20.592 1.00 74.44 81 PRO A CA 1
ATOM 605 C C . PRO A 1 81 ? 8.255 5.455 -19.494 1.00 74.44 81 PRO A C 1
ATOM 607 O O . PRO A 1 81 ? 7.850 5.982 -18.462 1.00 74.44 81 PRO A O 1
ATOM 610 N N . ALA A 1 82 ? 8.233 4.130 -19.667 1.00 72.81 82 ALA A N 1
ATOM 611 C CA . ALA A 1 82 ? 7.666 3.207 -18.680 1.00 72.81 82 ALA A CA 1
ATOM 612 C C . ALA A 1 82 ? 8.526 3.127 -17.406 1.00 72.81 82 ALA A C 1
ATOM 614 O O . ALA A 1 82 ? 7.999 3.078 -16.295 1.00 72.81 82 ALA A O 1
ATOM 615 N N . ARG A 1 83 ? 9.861 3.207 -17.535 1.00 78.06 83 ARG A N 1
ATOM 616 C CA . ARG A 1 83 ? 10.770 3.224 -16.373 1.00 78.06 83 ARG A CA 1
ATOM 617 C C . ARG A 1 83 ? 10.515 4.412 -15.457 1.00 78.06 83 ARG A C 1
ATOM 619 O O . ARG A 1 83 ? 10.469 4.249 -14.238 1.00 78.06 83 ARG A O 1
ATOM 626 N N . VAL A 1 84 ? 10.361 5.602 -16.037 1.00 79.19 84 VAL A N 1
ATOM 627 C CA . VAL A 1 84 ? 10.149 6.836 -15.268 1.00 79.19 84 VAL A CA 1
ATOM 628 C C . VAL A 1 84 ? 8.802 6.797 -14.543 1.00 79.19 84 VAL A C 1
ATOM 630 O O . VAL A 1 84 ? 8.730 7.171 -13.370 1.00 79.19 84 VAL A O 1
ATOM 633 N N . VAL A 1 85 ? 7.751 6.298 -15.197 1.00 83.00 85 VAL A N 1
ATOM 634 C CA . VAL A 1 85 ? 6.419 6.158 -14.586 1.00 83.00 85 VAL A CA 1
ATOM 635 C C . VAL A 1 85 ? 6.441 5.142 -13.437 1.00 83.00 85 VAL A C 1
ATOM 637 O O . VAL A 1 85 ? 6.028 5.483 -12.330 1.00 83.00 85 VAL A O 1
ATOM 640 N N . ALA A 1 86 ? 7.033 3.959 -13.632 1.00 81.31 86 ALA A N 1
ATOM 641 C CA . ALA A 1 86 ? 7.146 2.950 -12.575 1.00 81.31 86 ALA A CA 1
ATOM 642 C C . ALA A 1 86 ? 7.961 3.448 -11.367 1.00 81.31 86 ALA A C 1
ATOM 644 O O . ALA A 1 86 ? 7.580 3.237 -10.213 1.00 81.31 86 ALA A O 1
ATOM 645 N N . HIS A 1 87 ? 9.066 4.163 -11.613 1.00 83.50 87 HIS A N 1
ATOM 646 C CA . HIS A 1 87 ? 9.906 4.704 -10.545 1.00 83.50 87 HIS A CA 1
ATOM 647 C C . HIS A 1 87 ? 9.190 5.801 -9.744 1.00 83.50 87 HIS A C 1
ATOM 649 O O . HIS A 1 87 ? 9.178 5.776 -8.512 1.00 83.50 87 HIS A O 1
ATOM 655 N N . THR A 1 88 ? 8.559 6.754 -10.434 1.00 86.12 88 THR A N 1
ATOM 656 C CA . THR A 1 88 ? 7.802 7.833 -9.782 1.00 86.12 88 THR A CA 1
ATOM 657 C C . THR A 1 88 ? 6.576 7.301 -9.040 1.00 86.12 88 THR A C 1
ATOM 659 O O . THR A 1 88 ? 6.314 7.747 -7.923 1.00 86.12 88 THR A O 1
ATOM 662 N N . GLY A 1 89 ? 5.890 6.293 -9.590 1.00 84.19 89 GLY A N 1
ATOM 663 C CA . GLY A 1 89 ? 4.796 5.584 -8.926 1.00 84.19 89 GLY A CA 1
ATOM 664 C C . GLY A 1 89 ? 5.241 4.899 -7.632 1.00 84.19 89 GLY A C 1
ATOM 665 O O . GLY A 1 89 ? 4.618 5.096 -6.589 1.00 84.19 89 GLY A O 1
ATOM 666 N N . ALA A 1 90 ? 6.369 4.180 -7.652 1.00 87.06 90 ALA A N 1
ATOM 667 C CA . ALA A 1 90 ? 6.929 3.546 -6.457 1.00 87.06 90 ALA A CA 1
ATOM 668 C C . ALA A 1 90 ? 7.292 4.569 -5.364 1.00 87.06 90 ALA A C 1
ATOM 670 O O . ALA A 1 90 ? 6.952 4.376 -4.195 1.00 87.06 90 ALA A O 1
ATOM 671 N N . MET A 1 91 ? 7.927 5.686 -5.733 1.00 89.00 91 MET A N 1
ATOM 672 C CA . MET A 1 91 ? 8.254 6.765 -4.789 1.00 89.00 91 MET A CA 1
ATOM 673 C C . MET A 1 91 ? 6.999 7.410 -4.194 1.00 89.00 91 MET A C 1
ATOM 675 O O . MET A 1 91 ? 6.926 7.654 -2.987 1.00 89.00 91 MET A O 1
ATOM 679 N N . PHE A 1 92 ? 5.986 7.653 -5.027 1.00 87.44 92 PHE A N 1
ATOM 680 C CA . PHE A 1 92 ? 4.720 8.213 -4.575 1.00 87.44 92 PHE A CA 1
ATOM 681 C C . PHE A 1 92 ? 3.990 7.263 -3.618 1.00 87.44 92 PHE A C 1
ATOM 683 O O . PHE A 1 92 ? 3.481 7.708 -2.586 1.00 87.44 92 PHE A O 1
ATOM 690 N N . GLN A 1 93 ? 4.020 5.953 -3.888 1.00 88.06 93 GLN A N 1
ATOM 691 C CA . GLN A 1 93 ? 3.467 4.942 -2.987 1.00 88.06 93 GLN A CA 1
ATOM 692 C C . GLN A 1 93 ? 4.179 4.921 -1.637 1.00 88.06 93 GLN A C 1
ATOM 694 O O . GLN A 1 93 ? 3.510 4.870 -0.609 1.00 88.06 93 GLN A O 1
ATOM 699 N N . MET A 1 94 ? 5.515 5.001 -1.611 1.00 90.38 94 MET A N 1
ATOM 700 C CA . MET A 1 94 ? 6.285 5.046 -0.360 1.00 90.38 94 MET A CA 1
ATOM 701 C C . MET A 1 94 ? 5.873 6.230 0.518 1.00 90.38 94 MET A C 1
ATOM 703 O O . MET A 1 94 ? 5.649 6.069 1.719 1.00 90.38 94 MET A O 1
ATOM 707 N N . PHE A 1 95 ? 5.731 7.411 -0.087 1.00 90.75 95 PHE A N 1
ATOM 708 C CA . PHE A 1 95 ? 5.317 8.618 0.622 1.00 90.75 95 PHE A CA 1
ATOM 709 C C . PHE A 1 95 ? 3.863 8.537 1.107 1.00 90.75 95 PHE A C 1
ATOM 711 O O . PHE A 1 95 ? 3.582 8.752 2.288 1.00 90.75 95 PHE A O 1
ATOM 718 N N . SER A 1 96 ? 2.946 8.172 0.209 1.00 88.88 96 SER A N 1
ATOM 719 C CA . SER A 1 96 ? 1.520 8.004 0.499 1.00 88.88 96 SER A CA 1
ATOM 720 C C . SER A 1 96 ? 1.287 7.008 1.635 1.00 88.88 96 SER A C 1
ATOM 722 O O . SER A 1 96 ? 0.609 7.307 2.621 1.00 88.88 96 SER A O 1
ATOM 724 N N . HIS A 1 97 ? 1.911 5.835 1.535 1.00 90.56 97 HIS A N 1
ATOM 725 C CA . HIS A 1 97 ? 1.815 4.777 2.531 1.00 90.56 97 HIS A CA 1
ATOM 726 C C . HIS A 1 97 ? 2.363 5.210 3.893 1.00 90.56 97 HIS A C 1
ATOM 728 O O . HIS A 1 97 ? 1.766 4.907 4.927 1.00 90.56 97 HIS A O 1
ATOM 734 N N . GLY A 1 98 ? 3.462 5.971 3.917 1.00 89.88 98 GLY A N 1
ATOM 735 C CA . GLY A 1 98 ? 4.005 6.544 5.150 1.00 89.88 98 GLY A CA 1
ATOM 736 C C . GLY A 1 98 ? 3.000 7.450 5.870 1.00 89.88 98 GLY A C 1
ATOM 737 O O . GLY A 1 98 ? 2.831 7.352 7.084 1.00 89.88 98 GLY A O 1
ATOM 738 N N . ILE A 1 99 ? 2.263 8.283 5.132 1.00 91.38 99 ILE A N 1
ATOM 739 C CA . ILE A 1 99 ? 1.233 9.150 5.725 1.00 91.38 99 ILE A CA 1
ATOM 740 C C . ILE A 1 99 ? 0.049 8.319 6.232 1.00 91.38 99 ILE A C 1
ATOM 742 O O . ILE A 1 99 ? -0.387 8.495 7.372 1.00 91.38 99 ILE A O 1
ATOM 746 N N . ILE A 1 100 ? -0.454 7.394 5.412 1.00 90.38 100 ILE A N 1
ATOM 747 C CA . ILE A 1 100 ? -1.615 6.558 5.753 1.00 90.38 100 ILE A CA 1
ATOM 748 C C . ILE A 1 100 ? -1.321 5.700 6.990 1.00 90.38 100 ILE A C 1
ATOM 750 O O . ILE A 1 100 ? -2.140 5.640 7.910 1.00 90.38 100 ILE A O 1
ATOM 754 N N . THR A 1 101 ? -0.136 5.089 7.068 1.00 90.94 101 THR A N 1
ATOM 755 C CA . THR A 1 101 ? 0.263 4.285 8.232 1.00 90.94 101 THR A CA 1
ATOM 756 C C . THR A 1 101 ? 0.387 5.121 9.499 1.00 90.94 101 THR A C 1
ATOM 758 O O . THR A 1 101 ? -0.115 4.689 10.534 1.00 90.94 101 THR A O 1
ATOM 761 N N . CYS A 1 102 ? 0.953 6.332 9.439 1.00 91.38 102 CYS A N 1
ATOM 762 C CA . CYS A 1 102 ? 0.992 7.247 10.585 1.00 91.38 102 CYS A CA 1
ATOM 763 C C . CYS A 1 102 ? -0.413 7.564 11.122 1.00 91.38 102 CYS A C 1
ATOM 765 O O . CYS A 1 102 ? -0.640 7.512 12.333 1.00 91.38 102 CYS A O 1
ATOM 767 N N . VAL A 1 103 ? -1.376 7.839 10.235 1.00 91.25 103 VAL A N 1
ATOM 768 C CA . VAL A 1 103 ? -2.766 8.116 10.630 1.00 91.25 103 VAL A CA 1
ATOM 769 C C . VAL A 1 103 ? -3.433 6.873 11.224 1.00 91.25 103 VAL A C 1
ATOM 771 O O . VAL A 1 103 ? -4.043 6.962 12.292 1.00 91.25 103 VAL A O 1
ATOM 774 N N . LEU A 1 104 ? -3.300 5.707 10.583 1.00 88.56 104 LEU A N 1
ATOM 775 C CA . LEU A 1 104 ? -3.932 4.464 11.037 1.00 88.56 104 LEU A CA 1
ATOM 776 C C . LEU A 1 104 ? -3.350 3.965 12.366 1.00 88.56 104 LEU A C 1
ATOM 778 O O . LEU A 1 104 ? -4.112 3.620 13.272 1.00 88.56 104 LEU A O 1
ATOM 782 N N . PHE A 1 105 ? -2.024 3.973 12.531 1.00 90.50 105 PHE A N 1
ATOM 783 C CA . PHE A 1 105 ? -1.386 3.611 13.799 1.00 90.50 105 PHE A CA 1
ATOM 784 C C . PHE A 1 105 ? -1.676 4.631 14.902 1.00 90.50 105 PHE A C 1
ATOM 786 O O . PHE A 1 105 ? -1.900 4.225 16.044 1.00 90.50 105 PHE A O 1
ATOM 793 N N . GLY A 1 106 ? -1.747 5.924 14.570 1.00 89.88 106 GLY A N 1
ATOM 794 C CA . GLY A 1 106 ? -2.183 6.968 15.498 1.00 89.88 106 GLY A CA 1
ATOM 795 C C . GLY A 1 106 ? -3.609 6.729 16.001 1.00 89.88 106 GLY A C 1
ATOM 796 O O . GLY A 1 106 ? -3.843 6.714 17.209 1.00 89.88 106 GLY A O 1
ATOM 797 N N . CYS A 1 107 ? -4.550 6.440 15.095 1.00 88.44 107 CYS A N 1
ATOM 798 C CA . CYS A 1 107 ? -5.930 6.100 15.455 1.00 88.44 107 CYS A CA 1
ATOM 799 C C . CYS A 1 107 ? -5.995 4.838 16.324 1.00 88.44 107 CYS A C 1
ATOM 801 O O . CYS A 1 107 ? -6.631 4.858 17.376 1.00 88.44 107 CYS A O 1
ATOM 803 N N . CYS A 1 108 ? -5.299 3.765 15.933 1.00 87.50 108 CYS A N 1
ATOM 804 C CA . CYS A 1 108 ? -5.243 2.528 16.717 1.00 87.50 108 CYS A CA 1
ATOM 805 C C . CYS A 1 108 ? -4.649 2.755 18.115 1.00 87.50 108 CYS A C 1
ATOM 807 O O . CYS A 1 108 ? -5.108 2.150 19.080 1.00 87.50 108 CYS A O 1
ATOM 809 N N . GLY A 1 109 ? -3.638 3.621 18.235 1.00 87.38 109 GLY A N 1
ATOM 810 C CA . GLY A 1 109 ? -3.023 3.983 19.510 1.00 87.38 109 GLY A CA 1
ATOM 811 C C . GLY A 1 109 ? -3.990 4.706 20.445 1.00 87.38 109 GLY A C 1
ATOM 812 O O . GLY A 1 109 ? -4.096 4.335 21.611 1.00 87.38 109 GLY A O 1
ATOM 813 N N . VAL A 1 110 ? -4.738 5.683 19.926 1.00 88.12 110 VAL A N 1
ATOM 814 C CA . VAL A 1 110 ? -5.753 6.411 20.702 1.00 88.12 110 VAL A CA 1
ATOM 815 C C . VAL A 1 110 ? -6.899 5.484 21.112 1.00 88.12 110 VAL A C 1
ATOM 817 O O . VAL A 1 110 ? -7.296 5.485 22.273 1.00 88.12 110 VAL A O 1
ATOM 820 N N . ILE A 1 111 ? -7.402 4.657 20.192 1.00 85.94 111 ILE A N 1
ATOM 821 C CA . ILE A 1 111 ? -8.477 3.698 20.482 1.00 85.94 111 ILE A CA 1
ATOM 822 C C . ILE A 1 111 ? -8.054 2.760 21.613 1.00 85.94 111 ILE A C 1
ATOM 824 O O . ILE A 1 111 ? -8.764 2.656 22.607 1.00 85.94 111 ILE A O 1
ATOM 828 N N . GLU A 1 112 ? -6.873 2.152 21.506 1.00 86.62 112 GLU A N 1
ATOM 829 C CA . GLU A 1 112 ? -6.359 1.254 22.539 1.00 86.62 112 GLU A CA 1
ATOM 830 C C . GLU A 1 112 ? -6.154 1.958 23.884 1.00 86.62 112 GLU A C 1
ATOM 832 O O . GLU A 1 112 ? -6.425 1.368 24.926 1.00 86.62 112 GLU A O 1
ATOM 837 N N . HIS A 1 113 ? -5.703 3.215 23.881 1.00 85.81 113 HIS A N 1
ATOM 838 C CA . HIS A 1 113 ? -5.531 3.978 25.115 1.00 85.81 113 HIS A CA 1
ATOM 839 C C . HIS A 1 113 ? -6.858 4.184 25.859 1.00 85.81 113 HIS A C 1
ATOM 841 O O . HIS A 1 113 ? -6.876 4.183 27.085 1.00 85.81 113 HIS A O 1
ATOM 847 N N . HIS A 1 114 ? -7.969 4.330 25.131 1.00 83.12 114 HIS A N 1
ATOM 848 C CA . HIS A 1 114 ? -9.290 4.539 25.723 1.00 83.12 114 HIS A CA 1
ATOM 849 C C . HIS A 1 114 ? -10.046 3.247 26.039 1.00 83.12 114 HIS A C 1
ATOM 851 O O . HIS A 1 114 ? -10.830 3.221 26.986 1.00 83.12 114 HIS A O 1
ATOM 857 N N . THR A 1 115 ? -9.873 2.192 25.243 1.00 81.19 115 THR A N 1
ATOM 858 C CA . THR A 1 115 ? -10.624 0.940 25.412 1.00 81.19 115 THR A CA 1
ATOM 859 C C . THR A 1 115 ? -9.847 -0.122 26.183 1.00 81.19 115 THR A C 1
ATOM 861 O O . THR A 1 115 ? -10.457 -1.078 26.653 1.00 81.19 115 THR A O 1
ATOM 864 N N . HIS A 1 116 ? -8.520 0.016 26.302 1.00 82.19 116 HIS A N 1
ATOM 865 C CA . HIS A 1 116 ? -7.594 -0.986 26.846 1.00 82.19 116 HIS A CA 1
ATOM 866 C C . HIS A 1 116 ? -7.719 -2.386 26.213 1.00 82.19 116 HIS A C 1
ATOM 868 O O . HIS A 1 116 ? -7.147 -3.350 26.719 1.00 82.19 116 HIS A O 1
ATOM 874 N N . THR A 1 117 ? -8.419 -2.502 25.082 1.00 81.38 117 THR A N 1
ATOM 875 C CA . THR A 1 117 ? -8.580 -3.739 24.315 1.00 81.38 117 THR A CA 1
ATOM 876 C C . THR A 1 117 ? -8.102 -3.531 22.885 1.00 81.38 117 THR A C 1
ATOM 878 O O . THR A 1 117 ? -8.245 -2.457 22.295 1.00 81.38 117 THR A O 1
ATOM 881 N N . ARG A 1 118 ? -7.501 -4.584 22.333 1.00 77.50 118 ARG A N 1
ATOM 882 C CA . ARG A 1 118 ? -6.994 -4.646 20.956 1.00 77.50 118 ARG A CA 1
ATOM 883 C C . ARG A 1 118 ? -7.854 -5.546 20.065 1.00 77.50 118 ARG A C 1
ATOM 885 O O . ARG A 1 118 ? -7.597 -5.614 18.862 1.00 77.50 118 ARG A O 1
ATOM 892 N N . ILE A 1 119 ? -8.844 -6.216 20.655 1.00 81.94 119 ILE A N 1
ATOM 893 C CA . ILE A 1 119 ? -9.658 -7.255 20.028 1.00 81.94 119 ILE A CA 1
ATOM 894 C C . ILE A 1 119 ? -10.793 -6.588 19.253 1.00 81.94 119 ILE A C 1
ATOM 896 O O . ILE A 1 119 ? -11.568 -5.817 19.813 1.00 81.94 119 ILE A O 1
ATOM 900 N N . ILE A 1 120 ? -10.888 -6.889 17.957 1.00 80.62 120 ILE A N 1
ATOM 901 C CA . ILE A 1 120 ? -11.895 -6.315 17.048 1.00 80.62 120 ILE A CA 1
ATOM 902 C C . ILE A 1 120 ? -13.325 -6.632 17.518 1.00 80.62 120 ILE A C 1
ATOM 904 O O . ILE A 1 120 ? -14.200 -5.778 17.402 1.00 80.62 120 ILE A O 1
ATOM 908 N N . ASP A 1 121 ? -13.541 -7.817 18.095 1.00 81.56 121 ASP A N 1
ATOM 909 C CA . ASP A 1 121 ? -14.840 -8.269 18.621 1.00 81.56 121 ASP A CA 1
ATOM 910 C C . ASP A 1 121 ? -15.354 -7.370 19.766 1.00 81.56 121 ASP A C 1
ATOM 912 O O . ASP A 1 121 ? -16.520 -6.980 19.793 1.00 81.56 121 ASP A O 1
ATOM 916 N N . ASP A 1 122 ? -14.449 -6.919 20.643 1.00 78.75 122 ASP A N 1
ATOM 917 C CA . ASP A 1 122 ? -14.771 -6.054 21.787 1.00 78.75 122 ASP A CA 1
ATOM 918 C C . ASP A 1 122 ? -14.908 -4.568 21.404 1.00 78.75 122 ASP A C 1
ATOM 920 O O . ASP A 1 122 ? -15.377 -3.745 22.194 1.00 78.75 122 ASP A O 1
ATOM 924 N N . LEU A 1 123 ? -14.495 -4.194 20.188 1.00 75.00 123 LEU A N 1
ATOM 925 C CA . LEU A 1 123 ? -14.500 -2.814 19.684 1.00 75.00 123 LEU A CA 1
ATOM 926 C C . LEU A 1 123 ? -15.864 -2.388 19.098 1.00 75.00 123 LEU A C 1
ATOM 928 O O . LEU A 1 123 ? -15.976 -1.363 18.416 1.00 75.00 123 LEU A O 1
ATOM 932 N N . GLY A 1 124 ? -16.929 -3.137 19.399 1.00 72.81 124 GLY A N 1
ATOM 933 C CA . GLY A 1 124 ? -18.300 -2.830 18.996 1.00 72.81 124 GLY A CA 1
ATOM 934 C C . GLY A 1 124 ? -18.781 -1.448 19.465 1.00 72.81 124 GLY A C 1
ATOM 935 O O . GLY A 1 124 ? -18.594 -1.035 20.609 1.00 72.81 124 GLY A O 1
ATOM 936 N N . GLY A 1 125 ? -19.438 -0.699 18.572 1.00 76.50 125 GLY A N 1
ATOM 937 C CA . GLY A 1 125 ? -20.026 0.608 18.901 1.00 76.50 125 GLY A CA 1
ATOM 938 C C . GLY A 1 125 ? -19.035 1.778 18.979 1.00 76.50 125 GLY A C 1
ATOM 939 O O . GLY A 1 125 ? -19.405 2.851 19.466 1.00 76.50 125 GLY A O 1
ATOM 940 N N . LEU A 1 126 ? -17.811 1.617 18.460 1.00 75.94 126 LEU A N 1
ATOM 941 C CA . LEU A 1 126 ? -16.770 2.654 18.451 1.00 75.94 126 LEU A CA 1
ATOM 942 C C . LEU A 1 126 ? -17.242 3.983 17.834 1.00 75.94 126 LEU A C 1
ATOM 944 O O . LEU A 1 126 ? -16.945 5.051 18.366 1.00 75.94 126 LEU A O 1
ATOM 948 N N . THR A 1 127 ? -18.061 3.932 16.780 1.00 76.56 127 THR A N 1
ATOM 949 C CA . THR A 1 127 ? -18.629 5.119 16.117 1.00 76.56 127 THR A CA 1
ATOM 950 C C . THR A 1 127 ? -19.502 5.969 17.047 1.00 76.56 127 THR A C 1
ATOM 952 O O . THR A 1 127 ? -19.553 7.183 16.884 1.00 76.56 127 THR A O 1
ATOM 955 N N . LYS A 1 128 ? -20.161 5.369 18.052 1.00 76.69 128 LYS A N 1
ATOM 956 C CA . LYS A 1 128 ? -20.984 6.107 19.029 1.00 76.69 128 LYS A CA 1
ATOM 957 C C . LYS A 1 128 ? -20.146 6.741 20.139 1.00 76.69 128 LYS A C 1
ATOM 959 O O . LYS A 1 128 ? -20.472 7.835 20.584 1.00 76.69 128 LYS A O 1
ATOM 964 N N . LYS A 1 129 ? -19.083 6.067 20.593 1.00 77.69 129 LYS A N 1
ATOM 965 C CA . LYS A 1 129 ? -18.229 6.557 21.690 1.00 77.69 129 LYS A CA 1
ATOM 966 C C . LYS A 1 129 ? -17.157 7.542 21.216 1.00 77.69 129 LYS A C 1
ATOM 968 O O . LYS A 1 129 ? -16.863 8.503 21.917 1.00 77.69 129 LYS A O 1
ATOM 973 N N . MET A 1 130 ? -16.570 7.312 20.041 1.00 80.62 130 MET A N 1
ATOM 974 C CA . MET A 1 130 ? -15.437 8.081 19.510 1.00 80.62 130 MET A CA 1
ATOM 975 C C . MET A 1 130 ? -15.588 8.347 17.997 1.00 80.62 130 MET A C 1
ATOM 977 O O . MET A 1 130 ? -14.774 7.878 17.196 1.00 80.62 130 MET A O 1
ATOM 981 N N . PRO A 1 131 ? -16.602 9.130 17.575 1.00 82.12 131 PRO A N 1
ATOM 982 C CA . PRO A 1 131 ? -16.953 9.301 16.161 1.00 82.12 131 PRO A CA 1
ATOM 983 C C . PRO A 1 131 ? -15.823 9.902 15.319 1.00 82.12 131 PRO A C 1
ATOM 985 O O . PRO A 1 131 ? -15.598 9.460 14.199 1.00 82.12 131 PRO A O 1
ATOM 988 N N . LYS A 1 132 ? -15.065 10.869 15.855 1.00 85.94 132 LYS A N 1
ATOM 989 C CA . LYS A 1 132 ? -13.971 11.531 15.119 1.00 85.94 132 LYS A CA 1
ATOM 990 C C . LYS A 1 132 ? -12.873 10.545 14.703 1.00 85.94 132 LYS A C 1
ATOM 992 O O . LYS A 1 132 ? -12.445 10.557 13.555 1.00 85.94 132 LYS A O 1
ATOM 997 N N . PHE A 1 133 ? -12.457 9.670 15.619 1.00 83.75 133 PHE A N 1
ATOM 998 C CA . PHE A 1 133 ? -11.414 8.675 15.358 1.00 83.75 133 PHE A CA 1
ATOM 999 C C . PHE A 1 133 ? -11.932 7.499 14.532 1.00 83.75 133 PHE A C 1
ATOM 1001 O O . PHE A 1 133 ? -11.206 7.000 13.681 1.00 83.75 133 PHE A O 1
ATOM 1008 N N . ALA A 1 134 ? -13.194 7.101 14.719 1.00 82.94 134 ALA A N 1
ATOM 1009 C CA . ALA A 1 134 ? -13.829 6.093 13.874 1.00 82.94 134 ALA A CA 1
ATOM 1010 C C . ALA A 1 134 ? -13.915 6.557 12.408 1.00 82.94 134 ALA A C 1
ATOM 1012 O O . ALA A 1 134 ? -13.545 5.807 11.509 1.00 82.94 134 ALA A O 1
ATOM 1013 N N . ILE A 1 135 ? -14.328 7.808 12.165 1.00 85.88 135 ILE A N 1
ATOM 1014 C CA . ILE A 1 135 ? -14.376 8.395 10.816 1.00 85.88 135 ILE A CA 1
ATOM 1015 C C . ILE A 1 135 ? -12.968 8.514 10.228 1.00 85.88 135 ILE A C 1
ATOM 1017 O O . ILE A 1 135 ? -12.768 8.133 9.081 1.00 85.88 135 ILE A O 1
ATOM 1021 N N . LEU A 1 136 ? -11.987 8.991 11.003 1.00 87.62 136 LEU A N 1
ATOM 1022 C CA . LEU A 1 136 ? -10.604 9.118 10.536 1.00 87.62 136 LEU A CA 1
ATOM 1023 C C . LEU A 1 136 ? -9.985 7.758 10.181 1.00 87.62 136 LEU A C 1
ATOM 1025 O O . LEU A 1 136 ? -9.306 7.635 9.166 1.00 87.62 136 LEU A O 1
ATOM 1029 N N . MET A 1 137 ? -10.260 6.726 10.978 1.00 85.69 137 MET A N 1
ATOM 1030 C CA . MET A 1 137 ? -9.809 5.360 10.724 1.00 85.69 137 MET A CA 1
ATOM 1031 C C . MET A 1 137 ? -10.440 4.785 9.451 1.00 85.69 137 MET A C 1
ATOM 1033 O O . MET A 1 137 ? -9.732 4.241 8.609 1.00 85.69 137 MET A O 1
ATOM 1037 N N . VAL A 1 138 ? -11.754 4.946 9.277 1.00 86.69 138 VAL A N 1
ATOM 1038 C CA . VAL A 1 138 ? -12.466 4.512 8.065 1.00 86.69 138 VAL A CA 1
ATOM 1039 C C . VAL A 1 138 ? -11.969 5.275 6.835 1.00 86.69 138 VAL A C 1
ATOM 1041 O O . VAL A 1 138 ? -11.682 4.657 5.815 1.00 86.69 138 VAL A O 1
ATOM 1044 N N . ALA A 1 139 ? -11.785 6.593 6.935 1.00 86.06 139 ALA A N 1
ATOM 1045 C CA . ALA A 1 139 ? -11.200 7.404 5.870 1.00 86.06 139 ALA A CA 1
ATOM 1046 C C . ALA A 1 139 ? -9.770 6.953 5.526 1.00 86.06 139 ALA A C 1
ATOM 1048 O O . ALA A 1 139 ? -9.426 6.873 4.351 1.00 86.06 139 ALA A O 1
ATOM 1049 N N . GLY A 1 140 ? -8.960 6.595 6.529 1.00 84.44 140 GLY A N 1
ATOM 1050 C CA . GLY A 1 140 ? -7.628 6.020 6.337 1.00 84.44 140 GLY A CA 1
ATOM 1051 C C . GLY A 1 140 ? -7.659 4.676 5.604 1.00 84.44 140 GLY A C 1
ATOM 1052 O O . GLY A 1 140 ? -6.871 4.469 4.686 1.00 84.44 140 GLY A O 1
ATOM 1053 N N . PHE A 1 141 ? -8.603 3.789 5.939 1.00 84.25 141 PHE A N 1
ATOM 1054 C CA . PHE A 1 141 ? -8.797 2.529 5.212 1.00 84.25 141 PHE A CA 1
ATOM 1055 C C . PHE A 1 141 ? -9.231 2.763 3.762 1.00 84.25 141 PHE A C 1
ATOM 1057 O O . PHE A 1 141 ? -8.666 2.157 2.856 1.00 84.25 141 PHE A O 1
ATOM 1064 N N . PHE A 1 142 ? -10.170 3.681 3.516 1.00 82.62 142 PHE A N 1
ATOM 1065 C CA . PHE A 1 142 ? -10.572 4.050 2.156 1.00 82.62 142 PHE A CA 1
ATOM 1066 C C . PHE A 1 142 ? -9.429 4.676 1.348 1.00 82.62 142 PHE A C 1
ATOM 1068 O O . PHE A 1 142 ? -9.290 4.376 0.163 1.00 82.62 142 PHE A O 1
ATOM 1075 N N . ALA A 1 143 ? -8.582 5.490 1.982 1.00 80.88 143 ALA A N 1
ATOM 1076 C CA . ALA A 1 143 ? -7.382 6.032 1.352 1.00 80.88 143 ALA A CA 1
ATOM 1077 C C . ALA A 1 143 ? -6.371 4.929 0.989 1.00 80.88 143 ALA A C 1
ATOM 1079 O O . ALA A 1 143 ? -5.754 4.994 -0.073 1.00 80.88 143 ALA A O 1
ATOM 1080 N N . SER A 1 144 ? -6.243 3.903 1.838 1.00 77.38 144 SER A N 1
ATOM 1081 C CA . SER A 1 144 ? -5.378 2.736 1.610 1.00 77.38 144 SER A CA 1
ATOM 1082 C C . SER A 1 144 ? -5.872 1.839 0.472 1.00 77.38 144 SER A C 1
ATOM 1084 O O . SER A 1 144 ? -5.060 1.247 -0.225 1.00 77.38 144 SER A O 1
ATOM 1086 N N . LEU A 1 145 ? -7.190 1.748 0.263 1.00 73.31 145 LEU A N 1
ATOM 1087 C CA . LEU A 1 145 ? -7.808 0.898 -0.765 1.00 73.31 145 LEU A CA 1
ATOM 1088 C C . LEU A 1 145 ? -7.688 1.444 -2.197 1.00 73.31 145 LEU A C 1
ATOM 1090 O O . LEU A 1 145 ? -8.113 0.767 -3.127 1.00 73.31 145 LEU A O 1
ATOM 1094 N N . GLY A 1 146 ? -7.154 2.653 -2.394 1.00 64.56 146 GLY A N 1
ATOM 1095 C CA . GLY A 1 146 ? -6.920 3.178 -3.741 1.00 64.56 146 GLY A CA 1
ATOM 1096 C C . GLY A 1 146 ? -8.207 3.469 -4.521 1.00 64.56 146 GLY A C 1
ATOM 1097 O O . GLY A 1 146 ? -8.303 3.144 -5.701 1.00 64.56 146 GLY A O 1
ATOM 1098 N N . LEU A 1 147 ? -9.207 4.100 -3.890 1.00 69.62 147 LEU A N 1
ATOM 1099 C CA . LEU A 1 147 ? -10.355 4.655 -4.625 1.00 69.62 147 LEU A CA 1
ATOM 1100 C C . LEU A 1 147 ? -9.874 5.584 -5.763 1.00 69.62 147 LEU A C 1
ATOM 1102 O O . LEU A 1 147 ? -8.830 6.225 -5.596 1.00 69.62 147 LEU A O 1
ATOM 1106 N N . PRO A 1 148 ? -10.620 5.713 -6.882 1.00 54.03 148 PRO A N 1
ATOM 1107 C CA . PRO A 1 148 ? -10.295 6.617 -7.990 1.00 54.03 148 PRO A CA 1
ATOM 1108 C C . PRO A 1 148 ? -10.416 8.085 -7.542 1.00 54.03 148 PRO A C 1
ATOM 1110 O O . PRO A 1 148 ? -11.428 8.734 -7.771 1.00 54.03 148 PRO A O 1
ATOM 1113 N N . LEU A 1 149 ? -9.405 8.547 -6.800 1.00 50.53 149 LEU A N 1
ATOM 1114 C CA . LEU A 1 149 ? -9.137 9.890 -6.258 1.00 50.53 149 LEU A CA 1
ATOM 1115 C C . LEU A 1 149 ? -7.999 9.851 -5.212 1.00 50.53 149 LEU A C 1
ATOM 1117 O O . LEU A 1 149 ? -7.478 10.896 -4.829 1.00 50.53 149 LEU A O 1
ATOM 1121 N N . CYS A 1 150 ? -7.645 8.665 -4.706 1.00 58.81 150 CYS A N 1
ATOM 1122 C CA . CYS A 1 150 ? -6.641 8.465 -3.667 1.00 58.81 150 CYS A CA 1
ATOM 1123 C C . CYS A 1 150 ? -5.267 8.137 -4.262 1.00 58.81 150 CYS A C 1
ATOM 1125 O O . CYS A 1 150 ? -5.144 7.523 -5.321 1.00 58.81 150 CYS A O 1
ATOM 1127 N N . SER A 1 151 ? -4.215 8.524 -3.544 1.00 59.53 151 SER A N 1
ATOM 1128 C CA . SER A 1 151 ? -2.820 8.403 -3.975 1.00 59.53 151 SER A CA 1
ATOM 1129 C C . SER A 1 151 ? -2.375 6.970 -4.299 1.00 59.53 151 SER A C 1
ATOM 1131 O O . SER A 1 151 ? -1.533 6.791 -5.177 1.00 59.53 151 SER A O 1
ATOM 1133 N N . GLY A 1 152 ? -2.976 5.958 -3.661 1.00 58.59 152 GLY A N 1
ATOM 1134 C CA . GLY A 1 152 ? -2.703 4.544 -3.948 1.00 58.59 152 GLY A CA 1
ATOM 1135 C C . GLY A 1 152 ? -3.093 4.112 -5.366 1.00 58.59 152 GLY A C 1
ATOM 1136 O O . GLY A 1 152 ? -2.352 3.367 -5.996 1.00 58.59 152 GLY A O 1
ATOM 1137 N N . PHE A 1 153 ? -4.183 4.657 -5.923 1.00 65.56 153 PHE A N 1
ATOM 1138 C CA . PHE A 1 153 ? -4.627 4.334 -7.286 1.00 65.56 153 PHE A CA 1
ATOM 1139 C C . PHE A 1 153 ? -3.625 4.813 -8.342 1.00 65.56 153 PHE A C 1
ATOM 1141 O O . PHE A 1 153 ? -3.284 4.083 -9.267 1.00 65.56 153 PHE A O 1
ATOM 1148 N N . VAL A 1 154 ? -3.126 6.044 -8.187 1.00 62.06 154 VAL A N 1
ATOM 1149 C CA . VAL A 1 154 ? -2.165 6.649 -9.124 1.00 62.06 154 VAL A CA 1
ATOM 1150 C C . VAL A 1 154 ? -0.842 5.884 -9.114 1.00 62.06 154 VAL A C 1
ATOM 1152 O O . VAL A 1 154 ? -0.238 5.681 -10.165 1.00 62.06 154 VAL A O 1
ATOM 1155 N N . ALA A 1 155 ? -0.406 5.431 -7.938 1.00 60.16 155 ALA A N 1
ATOM 1156 C CA . ALA A 1 155 ? 0.821 4.663 -7.810 1.00 60.16 155 ALA A CA 1
ATOM 1157 C C . ALA A 1 155 ? 0.694 3.236 -8.354 1.00 60.16 155 ALA A C 1
ATOM 1159 O O . ALA A 1 155 ? 1.572 2.794 -9.088 1.00 60.16 155 ALA A O 1
ATOM 1160 N N . GLU A 1 156 ? -0.390 2.524 -8.036 1.00 61.12 156 GLU A N 1
ATOM 1161 C CA . GLU A 1 156 ? -0.615 1.167 -8.546 1.00 61.12 156 GLU A CA 1
ATOM 1162 C C . GLU A 1 156 ? -0.793 1.168 -10.066 1.00 61.12 156 GLU A C 1
ATOM 1164 O O . GLU A 1 156 ? -0.185 0.347 -10.749 1.00 61.12 156 GLU A O 1
ATOM 1169 N N . PHE A 1 157 ? -1.525 2.143 -10.616 1.00 66.75 157 PHE A N 1
ATOM 1170 C CA . PHE A 1 157 ? -1.654 2.297 -12.064 1.00 66.75 157 PHE A CA 1
ATOM 1171 C C . PHE A 1 157 ? -0.312 2.638 -12.726 1.00 66.75 157 PHE A C 1
ATOM 1173 O O . PHE A 1 157 ? 0.007 2.090 -13.775 1.00 66.75 157 PHE A O 1
ATOM 1180 N N . GLY A 1 158 ? 0.512 3.486 -12.103 1.00 60.94 158 GLY A N 1
ATOM 1181 C CA . GLY A 1 158 ? 1.855 3.802 -12.603 1.00 60.94 158 GLY A CA 1
ATOM 1182 C C . GLY A 1 158 ? 2.843 2.630 -12.538 1.00 60.94 158 GLY A C 1
ATOM 1183 O O . GLY A 1 158 ? 3.794 2.587 -13.305 1.00 60.94 158 GLY A O 1
ATOM 1184 N N . ILE A 1 159 ? 2.628 1.666 -11.641 1.00 60.25 159 ILE A N 1
ATOM 1185 C CA . ILE A 1 159 ? 3.453 0.453 -11.534 1.00 60.25 159 ILE A CA 1
ATOM 1186 C C . ILE A 1 159 ? 3.012 -0.627 -12.537 1.00 60.25 159 ILE A C 1
ATOM 1188 O O . ILE A 1 159 ? 3.841 -1.407 -13.000 1.00 60.25 159 ILE A O 1
ATOM 1192 N N . LEU A 1 160 ? 1.716 -0.690 -12.851 1.00 62.34 160 LEU A N 1
ATOM 1193 C CA . LEU A 1 160 ? 1.117 -1.669 -13.766 1.00 62.34 160 LEU A CA 1
ATOM 1194 C C . LEU A 1 160 ? 1.050 -1.217 -15.238 1.00 62.34 160 LEU A C 1
ATOM 1196 O O . LEU A 1 160 ? 0.675 -2.039 -16.076 1.00 62.34 160 LEU A O 1
ATOM 1200 N N . SER A 1 161 ? 1.366 0.047 -15.550 1.00 57.94 161 SER A N 1
ATOM 1201 C CA . SER A 1 161 ? 1.354 0.612 -16.917 1.00 57.94 161 SER A CA 1
ATOM 1202 C C . SER A 1 161 ? 2.731 0.633 -17.570 1.00 57.94 161 SER A C 1
ATOM 1204 O O . SER A 1 161 ? 2.756 0.491 -18.814 1.00 57.94 161 SER A O 1
#

Foldseek 3Di:
DQDDDPPNDDPDDPPPVVVVLVVVLVVLVVLLVLLVCLLVVLVVVLVPDQFQVVNLVSLLSNLVSLLSLLCSQLSVPPDPVLNVLSPVLSVLSVVQSVVLSVQQVVLQVVLCVVQVDRGNVSCPPVCVVPVVSVVSNVVSVVLSVQDVVHSNVSSSVSSVD

Radius of gyration: 21.81 Å; chains: 1; bounding box: 68×26×52 Å

pLDDT: mean 79.45, std 12.47, range [41.28, 94.38]

Sequence (161 aa):
CWRPSEDGRLRTLPGTATDALDSVTYFIYIIALFGLVSILYSPFAALAQKDIKKLVAFSSIGHMGFISLGVAASVLAGMEPARVVAHTGAMFQMFSHGIITCVLFGCCGVIEHHTHTRIIDDLGGLTKKMPKFAILMVAGFFASLGLPLCSGFVAEFGILS